Protein AF-A0A972XKQ0-F1 (afdb_monomer_lite)

Radius of gyration: 18.47 Å; chains: 1; bounding box: 42×13×54 Å

Structure (mmCIF, N/CA/C/O backbone):
data_AF-A0A972XKQ0-F1
#
_entry.id   AF-A0A972XKQ0-F1
#
loop_
_atom_site.group_PDB
_atom_site.id
_atom_site.type_symbol
_atom_site.label_atom_id
_atom_site.label_alt_id
_atom_site.label_comp_id
_atom_site.label_asym_id
_atom_site.label_entity_id
_atom_site.label_seq_id
_atom_site.pdbx_PDB_ins_code
_atom_site.Cartn_x
_atom_site.Cartn_y
_atom_site.Cartn_z
_atom_site.occupancy
_atom_site.B_iso_or_equiv
_atom_site.auth_seq_id
_atom_site.auth_comp_id
_atom_site.auth_asym_id
_atom_site.auth_atom_id
_atom_site.pdbx_PDB_model_num
ATOM 1 N N . MET A 1 1 ? -5.539 2.178 17.874 1.00 71.00 1 MET A N 1
ATOM 2 C CA . MET A 1 1 ? -5.374 1.369 16.652 1.00 71.00 1 MET A CA 1
ATOM 3 C C . MET A 1 1 ? -4.875 -0.012 17.029 1.00 71.00 1 MET A C 1
ATOM 5 O O . MET A 1 1 ? -4.060 -0.119 17.937 1.00 71.00 1 MET A O 1
ATOM 9 N N . GLY A 1 2 ? -5.381 -1.061 16.386 1.00 84.44 2 GLY A N 1
ATOM 10 C CA . GLY A 1 2 ? -4.919 -2.434 16.598 1.00 84.44 2 GLY A CA 1
ATOM 11 C C . GLY A 1 2 ? -3.567 -2.706 15.927 1.00 84.44 2 GLY A C 1
ATOM 12 O O . GLY A 1 2 ? -3.198 -2.033 14.969 1.00 84.44 2 GLY A O 1
ATOM 13 N N . ARG A 1 3 ? -2.842 -3.743 16.376 1.00 88.12 3 ARG A N 1
ATOM 14 C CA . ARG A 1 3 ? -1.561 -4.164 15.762 1.00 88.12 3 ARG A CA 1
ATOM 15 C C . ARG A 1 3 ? -1.684 -4.420 14.254 1.00 88.12 3 ARG A C 1
ATOM 17 O O . ARG A 1 3 ? -0.795 -4.044 13.502 1.00 88.12 3 ARG A O 1
ATOM 24 N N . LYS A 1 4 ? -2.803 -5.014 13.818 1.00 86.44 4 LYS A N 1
ATOM 25 C CA . LYS A 1 4 ? -3.101 -5.278 12.399 1.00 86.44 4 LYS A CA 1
ATOM 26 C C . LYS A 1 4 ? -3.186 -3.989 11.579 1.00 86.44 4 LYS A C 1
ATOM 28 O O . LYS A 1 4 ? -2.624 -3.938 10.496 1.00 86.44 4 LYS A O 1
ATOM 33 N N . GLU A 1 5 ? -3.826 -2.953 12.125 1.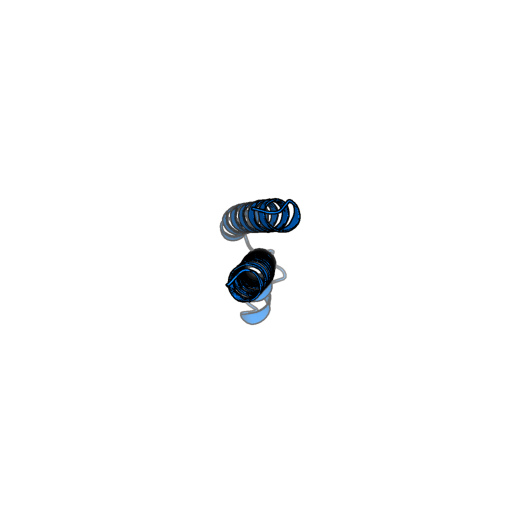00 89.25 5 GLU A N 1
ATOM 34 C CA . GLU A 1 5 ? -3.966 -1.643 11.481 1.00 89.25 5 GLU A CA 1
ATOM 35 C C . GLU A 1 5 ? -2.587 -0.986 11.300 1.00 89.25 5 GLU A C 1
ATOM 37 O O . GLU A 1 5 ? -2.225 -0.601 10.192 1.00 89.25 5 GLU A O 1
ATOM 42 N N . ILE A 1 6 ? -1.773 -0.948 12.360 1.00 92.31 6 ILE A N 1
ATOM 43 C CA . ILE A 1 6 ? -0.418 -0.368 12.319 1.00 92.31 6 ILE A CA 1
ATOM 44 C C . ILE A 1 6 ? 0.456 -1.093 11.291 1.00 92.31 6 ILE A C 1
ATOM 46 O O . ILE A 1 6 ? 1.118 -0.450 10.482 1.00 92.31 6 ILE A O 1
ATOM 50 N N . LEU A 1 7 ? 0.424 -2.428 11.290 1.00 93.19 7 LEU A N 1
ATOM 51 C CA . LEU A 1 7 ? 1.241 -3.240 10.393 1.00 93.19 7 LEU A CA 1
ATOM 52 C C . LEU A 1 7 ? 0.819 -3.067 8.928 1.00 93.19 7 LEU A C 1
ATOM 54 O O . LEU A 1 7 ? 1.672 -2.912 8.061 1.00 93.19 7 LEU A O 1
ATOM 58 N N . SER A 1 8 ? -0.488 -3.009 8.657 1.00 90.69 8 SER A N 1
ATOM 59 C CA . SER A 1 8 ? -1.004 -2.740 7.311 1.00 90.69 8 SER A CA 1
ATOM 60 C C . SER A 1 8 ? -0.688 -1.331 6.813 1.00 90.69 8 SER A C 1
ATOM 62 O O . SER A 1 8 ? -0.345 -1.160 5.648 1.00 90.69 8 SER A O 1
ATOM 64 N N . LEU A 1 9 ? -0.732 -0.329 7.695 1.00 93.06 9 LEU A N 1
ATOM 65 C CA . LEU A 1 9 ? -0.379 1.043 7.348 1.00 93.06 9 LEU A CA 1
ATOM 66 C C . LEU A 1 9 ? 1.121 1.166 7.050 1.00 93.06 9 LEU A C 1
ATOM 68 O O . LEU A 1 9 ? 1.495 1.752 6.039 1.00 93.06 9 LEU A O 1
ATOM 72 N N . ALA A 1 10 ? 1.969 0.566 7.889 1.00 94.50 10 ALA A N 1
ATOM 73 C CA . ALA A 1 10 ? 3.415 0.545 7.686 1.00 94.50 10 ALA A CA 1
ATOM 74 C C . ALA A 1 10 ? 3.801 -0.178 6.385 1.00 94.50 10 ALA A C 1
ATOM 76 O O . ALA A 1 10 ? 4.614 0.338 5.621 1.00 94.50 10 ALA A O 1
ATOM 77 N N . ALA A 1 11 ? 3.178 -1.326 6.097 1.00 93.31 11 ALA A N 1
ATOM 78 C CA . ALA A 1 11 ? 3.382 -2.046 4.841 1.00 93.31 11 ALA A CA 1
ATOM 79 C C . ALA A 1 11 ? 2.935 -1.218 3.625 1.00 93.31 11 ALA A C 1
ATOM 81 O O . ALA A 1 11 ? 3.674 -1.129 2.649 1.00 93.31 11 ALA A O 1
ATOM 82 N N . GLY A 1 12 ? 1.774 -0.555 3.702 1.00 94.75 12 GLY A N 1
ATOM 83 C CA . GLY A 1 12 ? 1.290 0.332 2.642 1.00 94.75 12 GLY A CA 1
ATOM 84 C C . GLY A 1 12 ? 2.264 1.474 2.346 1.00 94.75 12 GLY A C 1
ATOM 85 O O . GLY A 1 12 ? 2.629 1.683 1.194 1.00 94.75 12 GLY A O 1
ATOM 86 N N . ILE A 1 13 ? 2.761 2.152 3.386 1.00 94.75 13 ILE A N 1
ATOM 87 C CA . ILE A 1 13 ? 3.781 3.205 3.244 1.00 94.75 13 ILE A CA 1
ATOM 88 C C . ILE A 1 13 ? 5.076 2.637 2.644 1.00 94.75 13 ILE A C 1
ATOM 90 O O . ILE A 1 13 ? 5.661 3.258 1.760 1.00 94.75 13 ILE A O 1
ATOM 94 N N . GLY A 1 14 ? 5.511 1.451 3.078 1.00 94.81 14 GLY A N 1
ATOM 95 C CA . GLY A 1 14 ? 6.692 0.783 2.529 1.00 94.81 14 GLY A CA 1
ATOM 96 C C . GLY A 1 14 ? 6.564 0.510 1.030 1.00 94.81 14 GLY A C 1
ATOM 97 O O . GLY A 1 14 ? 7.435 0.905 0.258 1.00 94.81 14 GLY A O 1
ATOM 98 N N . PHE A 1 15 ? 5.451 -0.087 0.599 1.00 94.81 15 PHE A N 1
ATOM 99 C CA . PHE A 1 15 ? 5.183 -0.325 -0.821 1.00 94.81 15 PHE A CA 1
ATOM 100 C C . PHE A 1 15 ? 5.049 0.968 -1.625 1.00 94.81 15 PHE A C 1
ATOM 102 O O . PHE A 1 15 ? 5.487 1.014 -2.769 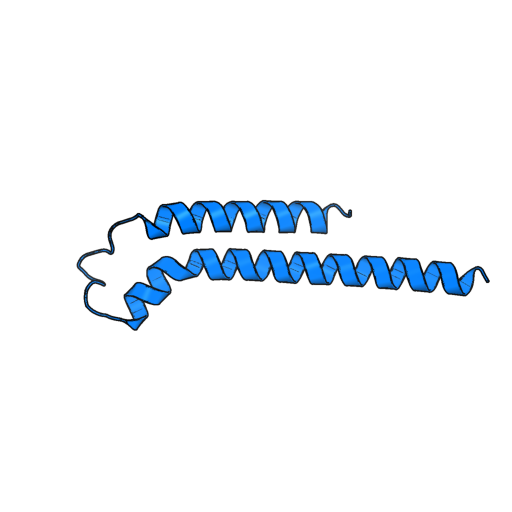1.00 94.81 15 PHE A O 1
ATOM 109 N N . PHE A 1 16 ? 4.509 2.032 -1.029 1.00 94.50 16 PHE A N 1
ATOM 110 C CA . PHE A 1 16 ? 4.444 3.343 -1.668 1.00 94.50 16 PHE A CA 1
ATOM 111 C C . PHE A 1 16 ? 5.836 3.930 -1.934 1.00 94.50 16 PHE A C 1
ATOM 113 O O . PHE A 1 16 ? 6.097 4.430 -3.024 1.00 94.50 16 PHE A O 1
ATOM 120 N N . ILE A 1 17 ? 6.754 3.827 -0.968 1.00 94.25 17 ILE A N 1
ATOM 121 C CA . ILE A 1 17 ? 8.143 4.275 -1.144 1.00 94.25 17 ILE A CA 1
ATOM 122 C C . ILE A 1 17 ? 8.842 3.439 -2.222 1.00 94.25 17 ILE A C 1
ATOM 124 O O . ILE A 1 17 ? 9.498 4.006 -3.093 1.00 94.25 17 ILE A O 1
ATOM 128 N N . ILE A 1 18 ? 8.672 2.111 -2.200 1.00 92.25 18 ILE A N 1
ATOM 129 C CA . ILE A 1 18 ? 9.229 1.218 -3.229 1.00 92.25 18 ILE A CA 1
ATOM 130 C C . ILE A 1 18 ? 8.704 1.611 -4.610 1.00 92.25 18 ILE A C 1
ATOM 132 O O . ILE A 1 18 ? 9.488 1.723 -5.545 1.00 92.25 18 ILE A O 1
ATOM 136 N N . TRP A 1 19 ? 7.405 1.891 -4.725 1.00 93.25 19 TRP A N 1
ATOM 137 C CA . TRP A 1 19 ? 6.800 2.342 -5.972 1.00 93.25 19 TRP A CA 1
ATOM 138 C C . TRP A 1 19 ? 7.413 3.646 -6.491 1.00 93.25 19 TRP A C 1
ATOM 140 O O . TRP A 1 19 ? 7.721 3.737 -7.673 1.00 93.25 19 TRP A O 1
ATOM 150 N N . ILE A 1 20 ? 7.654 4.637 -5.625 1.00 89.69 20 ILE A N 1
ATOM 151 C CA . ILE A 1 20 ? 8.305 5.899 -6.022 1.00 89.69 20 ILE A CA 1
ATOM 152 C C . ILE A 1 20 ? 9.723 5.653 -6.551 1.00 89.69 20 ILE A C 1
ATOM 154 O O . ILE A 1 20 ? 10.140 6.283 -7.523 1.00 89.69 20 ILE A O 1
ATOM 158 N N . ILE A 1 21 ? 10.480 4.761 -5.909 1.00 89.44 21 ILE A N 1
ATOM 159 C CA . ILE A 1 21 ? 11.833 4.407 -6.356 1.00 89.44 21 ILE A CA 1
ATOM 160 C C . ILE A 1 21 ? 11.764 3.705 -7.714 1.00 89.44 21 ILE A C 1
ATOM 162 O O . ILE A 1 21 ? 12.505 4.060 -8.627 1.00 89.44 21 ILE A O 1
ATOM 166 N N . ASP A 1 22 ? 10.846 2.752 -7.858 1.00 86.31 22 ASP A N 1
ATOM 167 C CA . ASP A 1 22 ? 10.670 1.974 -9.080 1.00 86.31 22 ASP A CA 1
ATOM 168 C C . ASP A 1 22 ? 10.200 2.832 -10.264 1.00 86.31 22 ASP A C 1
ATOM 170 O O . ASP A 1 22 ? 10.682 2.660 -11.378 1.00 86.31 22 ASP A O 1
ATOM 174 N N . LEU A 1 23 ? 9.356 3.837 -10.014 1.00 84.44 23 LEU A N 1
ATOM 175 C CA . LEU A 1 23 ? 8.883 4.791 -11.022 1.00 84.44 23 LEU A CA 1
ATOM 176 C C . LEU A 1 23 ? 10.007 5.676 -11.591 1.00 84.44 23 LEU A C 1
ATOM 178 O O . LEU A 1 23 ? 9.884 6.192 -12.698 1.00 84.44 23 LEU A O 1
ATOM 182 N N . ASN A 1 24 ? 11.106 5.840 -10.847 1.00 82.94 24 ASN A N 1
ATOM 183 C CA . ASN A 1 24 ? 12.314 6.527 -11.314 1.00 82.94 24 ASN A CA 1
ATOM 184 C C . ASN A 1 24 ? 13.339 5.572 -11.953 1.00 82.94 24 ASN A C 1
ATOM 186 O O . ASN A 1 24 ? 14.372 6.022 -12.451 1.00 82.94 24 ASN A O 1
ATOM 190 N N . SER A 1 25 ? 13.083 4.264 -11.921 1.00 80.62 25 SER A N 1
ATOM 191 C CA . SER A 1 25 ? 13.942 3.259 -12.537 1.00 80.62 25 SER A CA 1
ATOM 192 C C . SER A 1 25 ? 13.700 3.195 -14.042 1.00 80.62 25 SER A C 1
ATOM 194 O O . SER A 1 25 ? 12.582 3.353 -14.529 1.00 80.62 25 SER A O 1
ATOM 196 N N . THR A 1 26 ? 14.759 2.935 -14.805 1.00 79.69 26 THR A N 1
ATOM 197 C CA . THR A 1 26 ? 14.641 2.730 -16.250 1.00 79.69 26 THR A CA 1
ATOM 198 C C . THR A 1 26 ? 13.951 1.402 -16.544 1.00 79.69 26 THR A C 1
ATOM 200 O O . THR A 1 26 ? 14.378 0.360 -16.042 1.00 79.69 26 THR A O 1
ATOM 203 N N . VAL A 1 27 ? 12.946 1.425 -17.419 1.00 78.50 27 VAL A N 1
ATOM 204 C CA . VAL A 1 27 ? 12.318 0.213 -17.959 1.00 78.50 27 VAL A CA 1
ATOM 205 C C . VAL A 1 27 ? 13.369 -0.635 -18.702 1.00 78.50 27 VAL A C 1
ATOM 207 O O . VAL A 1 27 ? 14.101 -0.083 -19.532 1.00 78.50 27 VAL A O 1
ATOM 210 N N . PRO A 1 28 ? 13.454 -1.956 -18.454 1.00 80.44 28 PRO A N 1
ATOM 211 C CA . PRO A 1 28 ? 14.310 -2.861 -19.219 1.00 80.44 28 PRO A CA 1
ATOM 212 C C . PRO A 1 28 ? 13.999 -2.812 -20.722 1.00 80.44 28 PRO A C 1
ATOM 214 O O . PRO A 1 28 ? 12.839 -2.721 -21.126 1.00 80.44 28 PRO A O 1
ATOM 217 N N . LYS A 1 29 ? 15.033 -2.900 -21.570 1.00 80.31 29 LYS A N 1
ATOM 218 C CA . LYS A 1 29 ? 14.906 -2.777 -23.040 1.00 80.31 29 LYS A CA 1
ATOM 219 C C . LYS A 1 29 ? 13.955 -3.807 -23.656 1.00 80.31 29 LYS A C 1
ATOM 221 O O . LYS A 1 29 ? 13.355 -3.558 -24.690 1.00 80.31 29 LYS A O 1
ATOM 226 N N . ASP A 1 30 ? 13.824 -4.945 -22.998 1.00 80.19 30 ASP A N 1
ATOM 227 C CA . ASP A 1 30 ? 12.979 -6.088 -23.337 1.00 80.19 30 ASP A CA 1
ATOM 228 C C . ASP A 1 30 ? 11.477 -5.823 -23.113 1.00 80.19 30 ASP A C 1
ATOM 230 O O . ASP A 1 30 ? 10.635 -6.547 -23.642 1.00 80.19 30 ASP A O 1
ATOM 234 N N . ILE A 1 31 ? 11.134 -4.770 -22.365 1.00 78.88 31 ILE A N 1
ATOM 235 C CA . ILE A 1 31 ? 9.755 -4.366 -22.051 1.00 78.88 31 ILE A CA 1
ATOM 236 C C . ILE A 1 31 ? 9.404 -3.022 -22.717 1.00 78.88 31 ILE A C 1
ATOM 238 O O . ILE A 1 31 ? 8.227 -2.701 -22.889 1.00 78.88 31 ILE A O 1
ATOM 242 N N . GLN A 1 32 ? 10.421 -2.264 -23.142 1.00 74.81 32 GLN A N 1
ATOM 243 C CA . GLN A 1 32 ? 10.262 -0.976 -23.814 1.00 74.81 32 GLN A CA 1
ATOM 244 C C . GLN A 1 32 ? 9.458 -1.105 -25.119 1.00 74.81 32 GLN A C 1
ATOM 246 O O . GLN A 1 32 ? 9.808 -1.873 -26.012 1.00 74.81 32 GLN A O 1
ATOM 251 N N . GLY A 1 33 ? 8.380 -0.328 -25.238 1.00 78.88 33 GLY A N 1
ATOM 252 C CA . GLY A 1 33 ? 7.459 -0.330 -26.379 1.00 78.88 33 GLY A CA 1
ATOM 253 C C . GLY A 1 33 ? 6.215 -1.208 -26.196 1.00 78.88 33 GLY A C 1
ATOM 254 O O . GLY A 1 33 ? 5.286 -1.124 -27.004 1.00 78.88 33 GLY A O 1
ATOM 255 N N . HIS A 1 34 ? 6.136 -2.001 -25.122 1.00 83.06 34 HIS A N 1
ATOM 256 C CA . HIS A 1 34 ? 4.943 -2.771 -24.770 1.00 83.06 34 HIS A CA 1
ATOM 257 C C . HIS A 1 34 ? 4.123 -2.046 -23.697 1.00 83.06 34 HIS A C 1
ATOM 259 O O . HIS A 1 34 ? 4.294 -2.293 -22.507 1.00 83.06 34 HIS A O 1
ATOM 265 N N . PHE A 1 35 ? 3.177 -1.203 -24.131 1.00 78.31 35 PHE A N 1
ATOM 266 C CA . PHE A 1 35 ? 2.343 -0.347 -23.267 1.00 78.31 35 PHE A CA 1
ATOM 267 C C . PHE A 1 35 ? 1.835 -1.030 -21.984 1.00 78.31 35 PHE A C 1
ATOM 269 O O . PHE A 1 35 ? 2.038 -0.524 -20.884 1.00 78.31 35 PHE A O 1
ATOM 276 N N . TRP A 1 36 ? 1.200 -2.202 -22.100 1.00 81.19 36 TRP A N 1
ATOM 277 C CA . TRP A 1 36 ? 0.675 -2.919 -20.934 1.00 81.19 36 TRP A CA 1
ATOM 278 C C . TRP A 1 36 ? 1.780 -3.413 -20.003 1.00 81.19 36 TRP A C 1
ATOM 280 O O . TRP A 1 36 ? 1.646 -3.306 -18.789 1.00 81.19 36 TRP A O 1
ATOM 290 N N . SER A 1 37 ? 2.872 -3.929 -20.556 1.00 81.62 37 SER A N 1
ATOM 291 C CA . SER A 1 37 ? 3.977 -4.475 -19.772 1.00 81.62 37 SER A CA 1
ATOM 292 C C . SER A 1 37 ? 4.747 -3.380 -19.032 1.00 81.62 37 SER A C 1
ATOM 294 O O . SER A 1 37 ? 5.111 -3.587 -17.879 1.00 81.62 37 SER A O 1
ATOM 296 N N . GLU A 1 38 ? 4.924 -2.202 -19.637 1.00 78.06 38 GLU A N 1
ATOM 297 C CA . GLU A 1 38 ? 5.515 -1.028 -18.976 1.00 78.06 38 GLU A CA 1
ATOM 298 C C . GLU A 1 38 ? 4.655 -0.541 -17.805 1.00 78.06 38 GLU A C 1
ATOM 300 O O . GLU A 1 38 ? 5.161 -0.268 -16.716 1.00 78.06 38 GLU A O 1
ATOM 305 N N . ILE A 1 39 ? 3.334 -0.493 -18.005 1.00 80.50 39 ILE A N 1
ATOM 306 C CA . ILE A 1 39 ? 2.392 -0.143 -16.940 1.00 80.50 39 ILE A CA 1
ATOM 307 C C . ILE A 1 39 ? 2.447 -1.187 -15.823 1.00 80.50 39 ILE A C 1
ATOM 309 O O . ILE A 1 39 ? 2.580 -0.835 -14.657 1.00 80.50 39 ILE A O 1
ATOM 313 N N . PHE A 1 40 ? 2.380 -2.483 -16.125 1.00 81.50 40 PHE A N 1
ATOM 314 C CA . PHE A 1 40 ? 2.412 -3.492 -15.063 1.00 81.50 40 PHE A CA 1
ATOM 315 C C . PHE A 1 40 ? 3.743 -3.528 -14.310 1.00 81.50 40 PHE A C 1
ATOM 317 O O . PHE A 1 40 ? 3.731 -3.763 -13.100 1.00 81.50 40 PHE A O 1
ATOM 324 N N . TYR A 1 41 ? 4.856 -3.249 -14.993 1.00 80.69 41 TYR A N 1
ATOM 325 C CA . TYR A 1 41 ? 6.188 -3.208 -14.395 1.00 80.69 41 TYR A CA 1
ATOM 326 C C . TYR A 1 41 ? 6.252 -2.192 -13.250 1.00 80.69 41 TYR A C 1
ATOM 328 O O . TYR A 1 41 ? 6.564 -2.562 -12.121 1.00 80.69 41 TYR A O 1
ATOM 336 N N . HIS A 1 42 ? 5.833 -0.950 -13.504 1.00 79.25 42 HIS A N 1
ATOM 337 C CA . HIS A 1 42 ? 5.888 0.094 -12.484 1.00 79.25 42 HIS A CA 1
ATOM 338 C C . HIS A 1 42 ? 4.737 0.039 -11.485 1.00 79.25 42 HIS A C 1
ATOM 340 O O . HIS A 1 42 ? 4.901 0.391 -10.323 1.00 79.25 42 HIS A O 1
ATOM 346 N N . TYR A 1 43 ? 3.543 -0.389 -11.891 1.00 86.06 43 TYR A N 1
ATOM 347 C CA . TYR A 1 43 ? 2.354 -0.251 -11.045 1.00 86.06 43 TYR A CA 1
ATOM 348 C C . TYR A 1 43 ? 2.115 -1.437 -10.103 1.00 86.06 43 TYR A C 1
ATOM 350 O O . TYR A 1 43 ? 1.244 -1.352 -9.235 1.00 86.06 43 TYR A O 1
ATOM 358 N N . GLY A 1 44 ? 2.902 -2.514 -10.196 1.00 88.31 44 GLY A N 1
ATOM 359 C CA . GLY A 1 44 ? 2.802 -3.654 -9.280 1.00 88.31 44 GLY A CA 1
ATOM 360 C C . GLY A 1 44 ? 2.929 -3.238 -7.810 1.00 88.31 44 GLY A C 1
ATOM 361 O O . GLY A 1 44 ? 2.062 -3.550 -6.990 1.00 88.31 44 GLY A O 1
ATOM 362 N N . TRP A 1 45 ? 3.953 -2.448 -7.479 1.00 90.44 45 TRP A N 1
ATOM 363 C CA . TRP A 1 45 ? 4.176 -1.949 -6.117 1.00 90.44 45 TRP A CA 1
ATOM 364 C C . TRP A 1 45 ? 3.067 -1.012 -5.632 1.00 90.44 45 TRP A C 1
ATOM 366 O O . TRP A 1 45 ? 2.665 -1.078 -4.466 1.00 90.44 45 TRP A O 1
ATOM 376 N N . LEU A 1 46 ? 2.504 -0.200 -6.532 1.00 91.94 46 LEU A N 1
ATOM 377 C CA . LEU A 1 46 ? 1.356 0.643 -6.208 1.00 91.94 46 LEU A CA 1
ATOM 378 C C . LEU A 1 46 ? 0.133 -0.201 -5.836 1.00 91.94 46 LEU A C 1
ATOM 380 O O . LEU A 1 46 ? -0.545 0.102 -4.855 1.00 91.94 46 LEU A O 1
ATOM 384 N N . MET A 1 47 ? -0.131 -1.286 -6.567 1.00 92.81 47 MET A N 1
ATOM 385 C CA . MET A 1 47 ? -1.253 -2.181 -6.274 1.00 92.81 47 MET A CA 1
ATOM 386 C C . MET A 1 47 ? -1.114 -2.847 -4.900 1.00 92.81 47 MET A C 1
ATOM 388 O O . MET A 1 47 ? -2.097 -2.921 -4.158 1.00 92.81 47 MET A O 1
ATOM 392 N N . TYR A 1 48 ? 0.099 -3.253 -4.506 1.00 92.00 48 TYR A N 1
ATOM 393 C CA . TYR A 1 48 ? 0.362 -3.753 -3.151 1.00 92.00 48 TYR A CA 1
ATOM 394 C C . TYR A 1 48 ? 0.125 -2.683 -2.076 1.00 92.00 48 TYR A C 1
ATOM 396 O O . TYR A 1 48 ? -0.516 -2.967 -1.061 1.00 92.00 48 TYR A O 1
ATOM 404 N N . CYS A 1 49 ? 0.559 -1.440 -2.313 1.00 94.44 49 CYS A N 1
ATOM 405 C CA . CYS A 1 49 ? 0.256 -0.311 -1.430 1.00 94.44 49 CYS A CA 1
ATOM 406 C C . CYS A 1 49 ? -1.260 -0.126 -1.252 1.00 94.44 49 CYS A C 1
ATOM 408 O O . CYS A 1 49 ? -1.758 -0.076 -0.124 1.00 94.44 49 CYS A O 1
ATOM 410 N N . VAL A 1 50 ? -2.011 -0.075 -2.355 1.00 95.19 50 VAL A N 1
ATOM 411 C CA . VAL A 1 50 ? -3.472 0.094 -2.340 1.00 95.19 50 VAL A CA 1
ATOM 412 C C . VAL A 1 50 ? -4.156 -1.049 -1.584 1.00 95.19 50 VAL A C 1
ATOM 414 O O . VAL A 1 50 ? -5.017 -0.793 -0.741 1.00 95.19 50 VAL A O 1
ATOM 417 N N . ALA A 1 51 ? -3.737 -2.298 -1.805 1.00 94.56 51 ALA A N 1
ATOM 418 C CA . ALA A 1 51 ? -4.272 -3.453 -1.088 1.00 94.56 51 ALA A CA 1
ATOM 419 C C . ALA A 1 51 ? -4.058 -3.343 0.434 1.00 94.56 51 ALA A C 1
ATOM 421 O O . ALA A 1 51 ? -4.983 -3.586 1.215 1.00 94.56 51 ALA A O 1
ATOM 422 N N . CYS A 1 52 ? -2.870 -2.910 0.871 1.00 94.31 52 CYS A N 1
ATOM 423 C CA . CYS A 1 52 ? -2.583 -2.666 2.284 1.00 94.31 52 CYS A CA 1
ATOM 424 C C . CYS A 1 52 ? -3.461 -1.556 2.880 1.00 94.31 52 CYS A C 1
ATOM 426 O O . CYS A 1 52 ? -3.958 -1.705 4.000 1.00 94.31 52 CYS A O 1
ATOM 428 N N . LEU A 1 53 ? -3.703 -0.473 2.136 1.00 94.25 53 LEU A N 1
ATOM 429 C CA . LEU A 1 53 ? -4.570 0.625 2.574 1.00 94.25 53 LEU A CA 1
ATOM 430 C C . LEU A 1 53 ? -6.041 0.202 2.672 1.00 94.25 53 LEU A C 1
ATO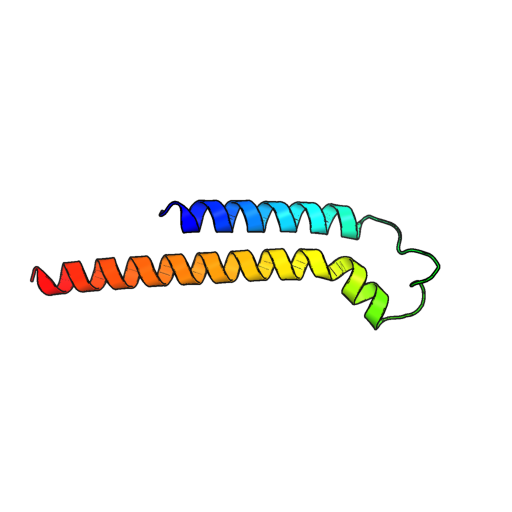M 432 O O . LEU A 1 53 ? -6.717 0.561 3.639 1.00 94.25 53 LEU A O 1
ATOM 436 N N . PHE A 1 54 ? -6.538 -0.602 1.731 1.00 95.94 54 PHE A N 1
ATOM 437 C CA . PHE A 1 54 ? -7.885 -1.166 1.825 1.00 95.94 54 PHE A CA 1
ATOM 438 C C . PHE A 1 54 ? -8.025 -2.116 3.009 1.00 95.94 54 PHE A C 1
ATOM 440 O O . PHE A 1 54 ? -9.007 -2.028 3.747 1.00 95.94 54 PHE A O 1
ATOM 447 N N . TYR A 1 55 ? -7.028 -2.966 3.262 1.00 94.75 55 TYR A N 1
ATOM 448 C CA . TYR A 1 55 ? -7.045 -3.829 4.439 1.00 94.75 55 TYR A CA 1
ATOM 449 C C . TYR A 1 55 ? -6.993 -3.026 5.750 1.00 94.75 55 TYR A C 1
ATOM 451 O O . TYR A 1 55 ? -7.715 -3.345 6.697 1.00 94.75 55 TYR A O 1
ATOM 459 N N . PHE A 1 56 ? -6.216 -1.938 5.799 1.00 94.31 56 PHE A N 1
ATOM 460 C CA . PHE A 1 56 ? -6.220 -1.003 6.928 1.00 94.31 56 PHE A CA 1
ATOM 461 C C . PHE A 1 56 ? -7.615 -0.413 7.171 1.00 94.31 56 PHE A C 1
ATOM 463 O O . PHE A 1 56 ? -8.116 -0.451 8.299 1.00 94.31 56 PHE A O 1
ATOM 470 N N . GLN A 1 57 ? -8.267 0.097 6.120 1.00 94.12 57 GLN A N 1
ATOM 471 C CA . GLN A 1 57 ? -9.622 0.649 6.217 1.00 94.12 57 GLN A CA 1
ATOM 472 C C . GLN A 1 57 ? -10.636 -0.404 6.668 1.00 94.12 57 GLN A C 1
ATOM 474 O O . GLN A 1 57 ? -11.454 -0.133 7.548 1.00 94.12 57 GLN A O 1
ATOM 479 N N . TYR A 1 58 ? -10.549 -1.617 6.120 1.00 94.38 58 TYR A N 1
ATOM 480 C CA . TYR A 1 58 ? -11.391 -2.742 6.510 1.00 94.38 58 TYR A CA 1
ATOM 481 C C . TYR A 1 58 ? -11.220 -3.084 7.998 1.00 94.38 58 TYR A C 1
ATOM 483 O O . TYR A 1 58 ? -12.202 -3.106 8.744 1.00 94.38 58 TYR A O 1
ATOM 491 N N . SER A 1 59 ? -9.976 -3.254 8.464 1.00 92.56 59 SER A N 1
ATOM 492 C CA . SER A 1 59 ? -9.673 -3.545 9.872 1.00 92.56 59 SER A CA 1
ATOM 493 C C . SER A 1 59 ? -10.176 -2.438 10.803 1.00 92.56 59 SER A C 1
ATOM 495 O O . SER A 1 59 ? -10.713 -2.727 11.876 1.00 92.56 59 SER A O 1
ATOM 497 N N . LYS A 1 60 ? -10.036 -1.172 10.391 1.00 92.69 60 LYS A N 1
ATOM 498 C CA . LYS A 1 60 ? -10.543 -0.017 11.138 1.00 92.69 60 LYS A CA 1
ATOM 499 C C . LYS A 1 60 ? -12.066 -0.036 11.239 1.00 92.69 60 LYS A C 1
ATOM 501 O O . LYS A 1 60 ? -12.598 0.158 12.332 1.00 92.69 60 LYS A O 1
ATOM 506 N N . ASN A 1 61 ? -12.765 -0.308 10.139 1.00 93.88 61 ASN A N 1
ATOM 507 C CA . ASN A 1 61 ? -14.224 -0.412 10.128 1.00 93.88 61 ASN A CA 1
ATOM 508 C C . ASN A 1 61 ? -14.729 -1.565 11.000 1.00 93.88 61 ASN A C 1
ATOM 510 O O . ASN A 1 61 ? -15.691 -1.386 11.743 1.00 93.88 61 ASN A O 1
ATOM 514 N N . GLU A 1 62 ? -14.077 -2.727 10.960 1.00 93.19 62 GLU A N 1
ATOM 515 C CA . GLU A 1 62 ? -14.417 -3.850 11.839 1.00 93.19 62 GLU A CA 1
ATOM 516 C C . GLU A 1 62 ? -14.283 -3.497 13.324 1.00 93.19 62 GLU A C 1
ATOM 518 O O . GLU A 1 62 ? -15.147 -3.857 14.127 1.00 93.19 62 GLU A O 1
ATOM 523 N N . ARG A 1 63 ? -13.213 -2.787 13.703 1.00 91.19 63 ARG A N 1
ATOM 524 C CA . ARG A 1 63 ? -13.012 -2.342 15.085 1.00 91.19 63 ARG A CA 1
ATOM 525 C C . ARG A 1 63 ? -14.100 -1.359 15.516 1.00 91.19 63 ARG A C 1
ATOM 527 O O . ARG A 1 63 ? -14.682 -1.554 16.578 1.00 91.19 63 ARG A O 1
ATOM 534 N N . MET A 1 64 ? -14.407 -0.356 14.691 1.0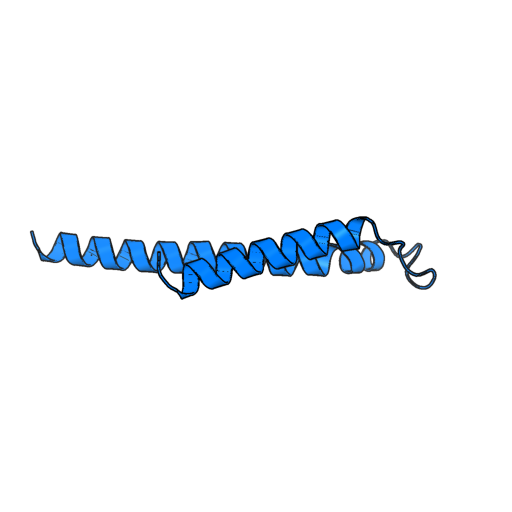0 92.38 64 MET A N 1
ATOM 535 C CA . MET A 1 64 ? -15.449 0.634 14.999 1.00 92.38 64 MET A CA 1
ATOM 536 C C . MET A 1 64 ? -16.824 -0.027 15.166 1.00 92.38 64 ME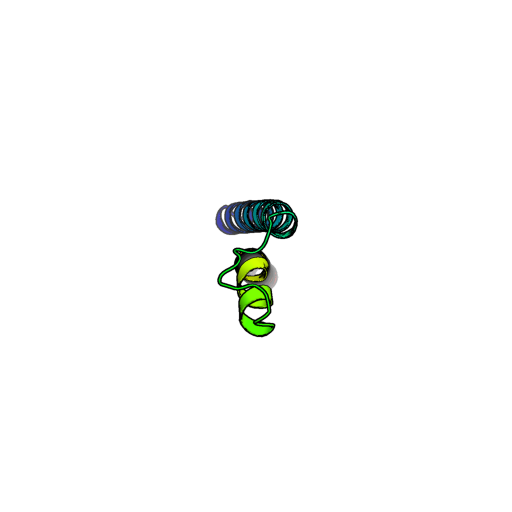T A C 1
ATOM 538 O O . MET A 1 64 ? -17.488 0.210 16.168 1.00 92.38 64 MET A O 1
ATOM 542 N N . LYS A 1 65 ? -17.199 -0.963 14.281 1.00 92.44 65 LYS A N 1
ATOM 543 C CA . LYS A 1 65 ? -18.451 -1.733 14.413 1.00 92.44 65 LYS A CA 1
ATOM 544 C C . LYS A 1 65 ? -18.550 -2.488 15.744 1.00 92.44 65 LYS A C 1
ATOM 546 O O . LYS A 1 65 ? -19.620 -2.538 16.346 1.00 92.44 65 LYS A O 1
ATOM 551 N N . LYS A 1 66 ? -17.445 -3.080 16.214 1.00 90.31 66 LYS A N 1
ATOM 552 C CA . LYS A 1 66 ? -17.393 -3.791 17.506 1.00 90.31 66 LYS A CA 1
ATOM 553 C C . LYS A 1 66 ? -17.513 -2.824 18.688 1.00 90.31 66 LYS A C 1
ATOM 555 O O . LYS A 1 66 ? -18.221 -3.127 19.646 1.00 90.31 66 LYS A O 1
ATOM 560 N N . GLU A 1 67 ? -16.858 -1.667 18.611 1.00 90.12 67 GLU A N 1
ATOM 561 C CA . GLU A 1 67 ? -16.954 -0.604 19.622 1.00 90.12 67 GLU A CA 1
ATOM 562 C C . GLU A 1 67 ? -18.382 -0.032 19.714 1.00 90.12 67 GLU A C 1
ATOM 564 O O . GLU A 1 67 ? -18.890 0.172 20.818 1.00 90.12 67 GLU A O 1
ATOM 569 N N . ASP A 1 68 ? -19.058 0.160 18.579 1.00 90.69 68 ASP A N 1
ATOM 570 C CA . ASP A 1 68 ? -20.435 0.666 18.521 1.00 90.69 68 ASP A CA 1
ATOM 571 C C . ASP A 1 68 ? -21.447 -0.345 19.080 1.00 90.69 68 ASP A C 1
ATOM 573 O O . ASP A 1 68 ? -22.305 0.016 19.889 1.00 90.69 68 ASP A O 1
ATOM 577 N N . ALA A 1 69 ? -21.303 -1.631 18.739 1.00 89.75 69 ALA A N 1
ATOM 578 C CA . ALA A 1 69 ? -22.142 -2.697 19.288 1.00 89.75 69 ALA A CA 1
ATOM 579 C C . ALA A 1 69 ? -22.014 -2.809 20.820 1.00 89.75 69 ALA A C 1
ATOM 581 O O . ALA A 1 69 ? -23.013 -2.962 21.522 1.00 89.75 69 ALA A O 1
ATOM 582 N N . GLN A 1 70 ? -20.799 -2.671 21.363 1.00 85.50 70 GLN A N 1
ATOM 583 C CA . GLN A 1 70 ? -20.574 -2.685 22.813 1.00 85.50 70 GLN A CA 1
ATOM 584 C C . GLN A 1 70 ? -21.168 -1.466 23.528 1.00 85.50 70 GLN A C 1
ATOM 586 O O . GLN A 1 70 ? -21.627 -1.591 24.663 1.00 85.50 70 GLN A O 1
ATOM 591 N N . LYS A 1 71 ? -21.168 -0.290 22.889 1.00 82.31 71 LYS A N 1
ATOM 592 C CA . LYS A 1 71 ? -21.803 0.918 23.439 1.00 82.31 71 LYS A CA 1
ATOM 593 C C . LYS A 1 71 ? -23.326 0.824 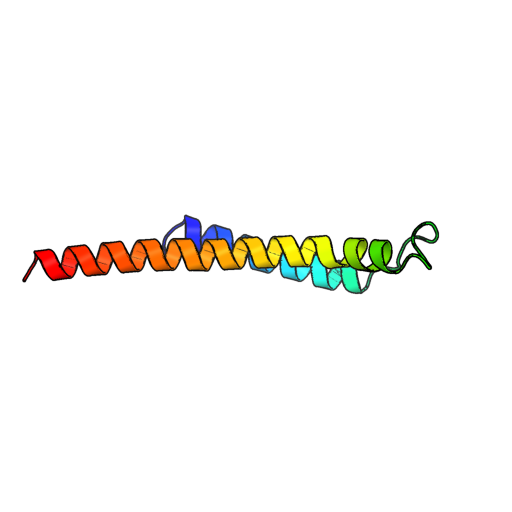23.423 1.00 82.31 71 LYS A C 1
ATOM 595 O O . LYS A 1 71 ? -23.952 1.260 24.382 1.00 82.31 71 LYS A O 1
ATOM 600 N N . SER A 1 72 ? -23.909 0.245 22.371 1.00 77.31 72 SER A N 1
ATOM 601 C CA . SER A 1 72 ? -25.359 0.044 22.278 1.00 77.31 72 SER A CA 1
ATOM 602 C C . SER A 1 72 ? -25.881 -0.954 23.310 1.00 77.31 72 SER A C 1
ATOM 604 O O . SER A 1 72 ? -26.978 -0.763 23.806 1.00 77.31 72 SER A O 1
ATOM 606 N N . ASN A 1 73 ? -25.109 -1.991 23.650 1.00 68.94 73 ASN A N 1
ATOM 607 C CA . ASN A 1 73 ? -25.525 -3.027 24.605 1.00 68.94 73 ASN A CA 1
ATOM 608 C C . ASN A 1 73 ? -25.341 -2.614 26.084 1.00 68.94 73 ASN A C 1
ATOM 610 O O . ASN A 1 73 ? -25.673 -3.371 26.990 1.00 68.94 73 ASN A O 1
ATOM 614 N N . LYS A 1 74 ? -24.740 -1.441 26.333 1.00 64.25 74 LYS A N 1
ATOM 615 C CA . LYS A 1 74 ? -24.566 -0.837 27.668 1.00 64.25 74 LYS A CA 1
ATOM 616 C C . LYS A 1 74 ? -25.603 0.250 27.984 1.00 64.25 74 LYS A C 1
ATOM 618 O O . LYS A 1 74 ? -25.552 0.806 29.079 1.00 64.25 74 LYS A O 1
ATOM 623 N N . LYS A 1 75 ? -26.470 0.589 27.028 1.00 51.81 75 LYS A N 1
ATOM 624 C CA . LYS A 1 75 ? -27.629 1.470 27.215 1.00 51.81 75 LYS A CA 1
ATOM 625 C C . LYS A 1 75 ? -28.880 0.628 27.395 1.00 51.81 75 LYS A C 1
ATOM 627 O O . LYS A 1 75 ? -29.754 1.101 28.145 1.00 51.81 75 LYS A O 1
#

Foldseek 3Di:
DDPLLVVLQVQLVVLVVVLVVQVPDDDPPVCPPPVVSVCCSSCVSVVSSVVSVVSSVVVVVVVVVVVVVVVVVVD

Secondary structure (DSSP, 8-state):
--HHHHHHHHHHHHHHHHHHHHHTSPPPTTTTT-HHHHHHHHHHHHHHHHHHHHHHHHHHHHHHHHHHHHHHTT-

Sequence (75 aa):
MGRKEILSLAAGIGFFIIWIIDLNSTVPKDIQGHFWSEIFYHYGWLMYCVACLFYFQYSKNERMKKEDAQKSNKK

pLDDT: mean 87.02, std 8.22, range [51.81, 95.94]